Protein AF-0000000079073889 (afdb_homodimer)

pLDDT: mean 77.23, std 19.57, range [40.75, 96.62]

Nearest PDB structures (foldseek):
  4ml0-assembly2_E  TM=7.113E-01  e=5.427E-03  Escherichia coli B str. REL606
  4q2u-assembly1_A  TM=7.133E-01  e=1.244E-02  Escherichia coli K-12
  4fxe-assembly1_A-2  TM=6.688E-01  e=1.306E-01  Escherichia coli K-12
  4ml0-assembly2_E  TM=7.113E-01  e=5.414E-03  Escherichia coli B str. REL606
  4q2u-assembly1_A  TM=7.133E-01  e=1.242E-02  Escherichia coli K-12

Solvent-accessible surface area (backbone atoms only — not comparable to full-atom values): 9043 Å² total; per-residue (Å²): 110,36,77,45,77,33,80,38,52,46,68,55,49,51,51,26,41,54,52,36,43,76,73,74,33,51,64,56,57,49,52,50,50,50,38,51,44,20,44,51,65,72,39,78,66,58,83,89,61,80,80,43,73,63,34,52,48,49,37,52,56,45,42,55,50,45,58,49,45,51,55,42,47,58,50,46,50,59,60,62,75,96,111,35,77,44,78,34,81,38,51,46,68,55,50,51,52,27,40,52,53,36,44,77,73,73,33,51,64,59,57,50,52,50,49,50,37,51,43,20,46,50,65,71,37,77,65,60,84,88,61,78,80,43,71,64,33,51,49,50,37,53,57,44,43,56,51,45,57,49,46,51,54,42,47,58,50,46,48,60,59,62,75,97

Sequence (164 aa):
MAQISVKIDDKLKKEAQDILASYGVDISTGIRMYFKAIVRSNGIPLELRPMTELDEANYEADNHIYHGSYSSFEEYKKAMRKMAQISVKIDDKLKKEAQDILASYGVDISTGIRMYFKAIVRSNGIPLELRPMTELDEANYEADNHIYHGSYSSFEEYKKAMRK

Secondary structure (DSSP, 8-state):
-EEEEEEE-HHHHHHHHHHHHHTT--HHHHHHHHHHHHHHHTS--S--PPPPHHHHHHHHHHHHHHHHHHHHHHHHHHHH--/-EEEEEEE-HHHHHHHHHHHHHTT--HHHHHHHHHHHHHHHTS--S--PPPPHHHHHHHHHHHHHHHHHHHHHHHHHHHH--

Organism: NCBI:txid47770

InterPro domains:
  IPR007337 RelB antitoxin/Antitoxin DinJ [PF04221] (1-52)
  IPR007337 RelB antitoxin/Antitoxin DinJ [PTHR38781] (1-52)
  IPR007337 RelB antitoxin/Antitoxin DinJ [TIGR02384] (1-78)
  IPR013321 Arc-type ribbon-helix-helix [G3DSA:1.10.1220.10] (1-75)

Foldseek 3Di:
DDDDDDDDDPVVVVVVQVVCVVVPHGPVRVVVVQVVVCVVVVHRPDDPDDDDPVNVVVCCVVCVVVVVVVVVVVVVVVVVVD/DDDDDDDDDPVVVVVVQVVCVVVPHGPVRVVVVQVVVCVVVVHRPDDPDPDDPVNVVVCCVVCVVVVVVVVVVVVVVVVVVD

Structure (mmCIF, N/CA/C/O backbone):
data_AF-0000000079073889-model_v1
#
loop_
_entity.id
_entity.type
_entity.pdbx_description
1 polymer 'Addiction module antitoxin, RelB/DinJ family'
#
loop_
_atom_site.group_PDB
_atom_site.id
_atom_site.type_symbol
_atom_site.label_atom_id
_atom_site.label_alt_id
_atom_site.label_comp_id
_atom_site.label_asym_id
_atom_site.label_entity_id
_atom_site.label_seq_id
_atom_site.pdbx_PDB_ins_code
_atom_site.Cartn_x
_atom_site.Cartn_y
_atom_site.Cartn_z
_atom_site.occupancy
_atom_site.B_iso_or_equiv
_atom_site.auth_seq_id
_atom_site.auth_comp_id
_atom_site.auth_asym_id
_atom_site.auth_atom_id
_atom_site.pdbx_PDB_model_num
ATOM 1 N N . MET A 1 1 ? -4.406 -6.711 -17.203 1 84.38 1 MET A N 1
ATOM 2 C CA . MET A 1 1 ? -4.172 -5.594 -16.281 1 84.38 1 MET A CA 1
ATOM 3 C C . MET A 1 1 ? -5.488 -5.035 -15.758 1 84.38 1 MET A C 1
ATOM 5 O O . MET A 1 1 ? -6.48 -4.988 -16.484 1 84.38 1 MET A O 1
ATOM 9 N N . ALA A 1 2 ? -5.59 -4.883 -14.508 1 86.69 2 ALA A N 1
ATOM 10 C CA . ALA A 1 2 ? -6.812 -4.395 -13.875 1 86.69 2 ALA A CA 1
ATOM 11 C C . ALA A 1 2 ? -6.625 -2.979 -13.336 1 86.69 2 ALA A C 1
ATOM 13 O O . ALA A 1 2 ? -5.52 -2.604 -12.93 1 86.69 2 ALA A O 1
ATOM 14 N N . GLN A 1 3 ? -7.676 -2.234 -13.469 1 92 3 GLN A N 1
ATOM 15 C CA . GLN A 1 3 ? -7.672 -0.878 -12.93 1 92 3 GLN A CA 1
ATOM 16 C C . GLN A 1 3 ? -8.336 -0.829 -11.562 1 92 3 GLN A C 1
ATOM 18 O O . GLN A 1 3 ? -9.438 -1.353 -11.383 1 92 3 GLN A O 1
ATOM 23 N N . ILE A 1 4 ? -7.641 -0.257 -10.641 1 93.31 4 ILE A N 1
ATOM 24 C CA . ILE A 1 4 ? -8.172 -0.093 -9.297 1 93.31 4 ILE A CA 1
ATOM 25 C C . ILE A 1 4 ? -8.477 1.381 -9.039 1 93.31 4 ILE A C 1
ATOM 27 O O . ILE A 1 4 ? -7.68 2.256 -9.375 1 93.31 4 ILE A O 1
ATOM 31 N N . SER A 1 5 ? -9.633 1.604 -8.562 1 92.88 5 SER A N 1
ATOM 32 C CA . SER A 1 5 ? -10.062 2.955 -8.219 1 92.88 5 SER A CA 1
ATOM 33 C C . SER A 1 5 ? -10.398 3.068 -6.734 1 92.88 5 SER A C 1
ATOM 35 O O . SER A 1 5 ? -11.289 2.373 -6.238 1 92.88 5 SER A O 1
ATOM 37 N N . VAL A 1 6 ? -9.672 3.945 -6.074 1 94.12 6 VAL A N 1
ATOM 38 C CA . VAL A 1 6 ? -9.875 4.113 -4.641 1 94.12 6 VAL A CA 1
ATOM 39 C C . VAL A 1 6 ? -10.062 5.59 -4.312 1 94.12 6 VAL A C 1
ATOM 41 O O . VAL A 1 6 ? -9.375 6.449 -4.867 1 94.12 6 VAL A O 1
ATOM 44 N N . LYS A 1 7 ? -11.039 5.84 -3.441 1 94.25 7 LYS A N 1
ATOM 45 C CA . LYS A 1 7 ? -11.273 7.191 -2.939 1 94.25 7 LYS A CA 1
ATOM 46 C C . LYS A 1 7 ? -10.555 7.41 -1.608 1 94.25 7 LYS A C 1
ATOM 48 O O . LYS A 1 7 ? -10.742 6.641 -0.665 1 94.25 7 LYS A O 1
ATOM 53 N N . ILE A 1 8 ? -9.711 8.438 -1.641 1 93.69 8 ILE A N 1
ATOM 54 C CA . ILE A 1 8 ? -8.977 8.727 -0.416 1 93.69 8 ILE A CA 1
ATOM 55 C C . ILE A 1 8 ? -9.047 10.227 -0.115 1 93.69 8 ILE A C 1
ATOM 57 O O . ILE A 1 8 ? -9.328 11.031 -1.004 1 93.69 8 ILE A O 1
ATOM 61 N N . ASP A 1 9 ? -8.898 10.539 1.198 1 92.81 9 ASP A N 1
ATOM 62 C CA . ASP A 1 9 ? -8.844 11.938 1.619 1 92.81 9 ASP A CA 1
ATOM 63 C C . ASP A 1 9 ? -7.762 12.695 0.859 1 92.81 9 ASP A C 1
ATOM 65 O O . ASP A 1 9 ? -6.652 12.188 0.669 1 92.81 9 ASP A O 1
ATOM 69 N N . ASP A 1 10 ? -8.102 13.867 0.451 1 93.19 10 ASP A N 1
ATOM 70 C CA . ASP A 1 10 ? -7.18 14.695 -0.324 1 93.19 10 ASP A CA 1
ATOM 71 C C . ASP A 1 10 ? -5.871 14.914 0.431 1 93.19 10 ASP A C 1
ATOM 73 O O . ASP A 1 10 ? -4.789 14.859 -0.159 1 93.19 10 ASP A O 1
ATOM 77 N N . LYS A 1 11 ? -5.988 15.273 1.683 1 92.62 11 LYS A N 1
ATOM 78 C CA . LYS A 1 11 ? -4.805 15.547 2.488 1 92.62 11 LYS A CA 1
ATOM 79 C C . LYS A 1 11 ? -3.926 14.305 2.617 1 92.62 11 LYS A C 1
ATOM 81 O O . LYS A 1 11 ? -2.705 14.383 2.461 1 92.62 11 LYS A O 1
ATOM 86 N N . LEU A 1 12 ? -4.492 13.188 2.895 1 93.06 12 LEU A N 1
ATOM 87 C CA . LEU A 1 12 ? -3.771 11.922 3.012 1 93.06 12 LEU A CA 1
ATOM 88 C C . LEU A 1 12 ? -3.074 11.57 1.702 1 93.06 12 LEU A C 1
ATOM 90 O O . LEU A 1 12 ? -1.909 11.164 1.703 1 93.06 12 LEU A O 1
ATOM 94 N N . LYS A 1 13 ? -3.766 11.68 0.657 1 95.06 13 LYS A N 1
ATOM 95 C CA . LYS A 1 13 ? -3.201 11.406 -0.662 1 95.06 13 LYS A CA 1
ATOM 96 C C . LYS A 1 13 ? -1.975 12.273 -0.925 1 95.06 13 LYS A C 1
ATOM 98 O O . LYS A 1 13 ? -0.929 11.773 -1.343 1 95.06 13 LYS A O 1
ATOM 103 N N . LYS A 1 14 ? -2.115 13.531 -0.726 1 94.19 14 LYS A N 1
ATOM 104 C CA . LYS A 1 14 ? -1.035 14.477 -1 1 94.19 14 LYS A CA 1
ATOM 105 C C . LYS A 1 14 ? 0.186 14.18 -0.134 1 94.19 14 LYS A C 1
ATOM 107 O O . LYS A 1 14 ? 1.316 14.172 -0.626 1 94.19 14 LYS A O 1
ATOM 112 N N . GLU A 1 15 ? -0.042 13.977 1.102 1 93.06 15 GLU A N 1
ATOM 113 C CA . GLU A 1 15 ? 1.053 13.703 2.027 1 93.06 15 GLU A CA 1
ATOM 114 C C . GLU A 1 15 ? 1.786 12.414 1.646 1 93.06 15 GLU A C 1
ATOM 116 O O . GLU A 1 15 ? 3.018 12.391 1.599 1 93.06 15 GLU A O 1
ATOM 121 N N . ALA A 1 16 ? 1.046 11.406 1.396 1 95.12 16 ALA A N 1
ATOM 122 C CA . ALA A 1 16 ? 1.644 10.133 0.996 1 95.12 16 ALA A CA 1
ATOM 123 C C . ALA A 1 16 ? 2.377 10.266 -0.336 1 95.12 16 ALA A C 1
ATOM 125 O O . ALA A 1 16 ? 3.479 9.734 -0.501 1 95.12 16 ALA A O 1
ATOM 126 N N . GLN A 1 17 ? 1.75 10.906 -1.249 1 95.62 17 GLN A N 1
ATOM 127 C CA . GLN A 1 17 ? 2.352 11.141 -2.559 1 95.62 17 GLN A CA 1
ATOM 128 C C . GLN A 1 17 ? 3.689 11.859 -2.43 1 95.62 17 GLN A C 1
ATOM 130 O O . GLN A 1 17 ? 4.652 11.523 -3.117 1 95.62 17 GLN A O 1
ATOM 135 N N . ASP A 1 18 ? 3.707 12.898 -1.593 1 94.81 18 ASP A N 1
ATOM 136 C CA . ASP A 1 18 ? 4.93 13.664 -1.383 1 94.81 18 ASP A CA 1
ATOM 137 C C . ASP A 1 18 ? 6.039 12.789 -0.813 1 94.81 18 ASP A C 1
ATOM 139 O O . ASP A 1 18 ? 7.199 12.906 -1.214 1 94.81 18 ASP A O 1
ATOM 143 N N . ILE A 1 19 ? 5.73 11.969 0.111 1 93.31 19 ILE A N 1
ATOM 144 C CA . ILE A 1 19 ? 6.703 11.07 0.729 1 93.31 19 ILE A CA 1
ATOM 145 C C . ILE A 1 19 ? 7.203 10.062 -0.303 1 93.31 19 ILE A C 1
ATOM 147 O O . ILE A 1 19 ? 8.414 9.867 -0.45 1 93.31 19 ILE A O 1
ATOM 151 N N . LEU A 1 20 ? 6.328 9.461 -1.081 1 94.75 20 LEU A N 1
ATOM 152 C CA . LEU A 1 20 ? 6.703 8.531 -2.141 1 94.75 20 LEU A CA 1
ATOM 153 C C . LEU A 1 20 ? 7.605 9.211 -3.166 1 94.75 20 LEU A C 1
ATOM 155 O O . LEU A 1 20 ? 8.625 8.648 -3.572 1 94.75 20 LEU A O 1
ATOM 159 N N . ALA A 1 21 ? 7.246 10.453 -3.492 1 94.75 21 ALA A N 1
ATOM 160 C CA . ALA A 1 21 ? 8 11.203 -4.492 1 94.75 21 ALA A CA 1
ATOM 161 C C . ALA A 1 21 ? 9.422 11.484 -4.012 1 94.75 21 ALA A C 1
ATOM 163 O O . ALA A 1 21 ? 10.359 11.523 -4.812 1 94.75 21 ALA A O 1
ATOM 164 N N . SER A 1 22 ? 9.5 11.688 -2.709 1 94.31 22 SER A N 1
ATOM 165 C CA . SER A 1 22 ? 10.82 11.961 -2.145 1 94.31 22 SER A CA 1
ATOM 166 C C . SER A 1 22 ? 11.758 10.781 -2.334 1 94.31 22 SER A C 1
ATOM 168 O O . SER A 1 22 ? 12.984 10.938 -2.311 1 94.31 22 SER A O 1
ATOM 170 N N . TYR A 1 23 ? 11.219 9.633 -2.656 1 92.56 23 TYR A N 1
ATOM 171 C CA . TYR A 1 23 ? 11.984 8.422 -2.939 1 92.56 23 TYR A CA 1
ATOM 172 C C . TYR A 1 23 ? 12 8.125 -4.434 1 92.56 23 TYR A C 1
ATOM 174 O O . TYR A 1 23 ? 12.492 7.078 -4.859 1 92.56 23 TYR A O 1
ATOM 182 N N . GLY A 1 24 ? 11.32 9.031 -5.223 1 94.75 24 GLY A N 1
ATOM 183 C CA . GLY A 1 24 ? 11.266 8.844 -6.664 1 94.75 24 GLY A CA 1
ATOM 184 C C . GLY A 1 24 ? 10.18 7.875 -7.098 1 94.75 24 GLY A C 1
ATOM 185 O O . GLY A 1 24 ? 10.242 7.32 -8.195 1 94.75 24 GLY A O 1
ATOM 186 N N . VAL A 1 25 ? 9.312 7.633 -6.191 1 95.06 25 VAL A N 1
ATOM 187 C CA . VAL A 1 25 ? 8.258 6.66 -6.461 1 95.06 25 VAL A CA 1
ATOM 188 C C . VAL A 1 25 ? 6.934 7.379 -6.688 1 95.06 25 VAL A C 1
ATOM 190 O O . VAL A 1 25 ? 6.598 8.32 -5.961 1 95.06 25 VAL A O 1
ATOM 193 N N . ASP A 1 26 ? 6.23 6.977 -7.707 1 95.38 26 ASP A N 1
ATOM 194 C CA . ASP A 1 26 ? 4.902 7.547 -7.902 1 95.38 26 ASP A CA 1
ATOM 195 C C . ASP A 1 26 ? 3.84 6.719 -7.184 1 95.38 26 ASP A C 1
ATOM 197 O O . ASP A 1 26 ? 4.121 5.621 -6.703 1 95.38 26 ASP A O 1
ATOM 201 N N . ILE A 1 27 ? 2.684 7.227 -7.07 1 95.62 27 ILE A N 1
ATOM 202 C CA . ILE A 1 27 ? 1.578 6.617 -6.34 1 95.62 27 ILE A CA 1
ATOM 203 C C . ILE A 1 27 ? 1.311 5.215 -6.887 1 95.62 27 ILE A C 1
ATOM 205 O O . ILE A 1 27 ? 1.163 4.262 -6.117 1 95.62 27 ILE A O 1
ATOM 209 N N . SER A 1 28 ? 1.229 5.059 -8.234 1 95.25 2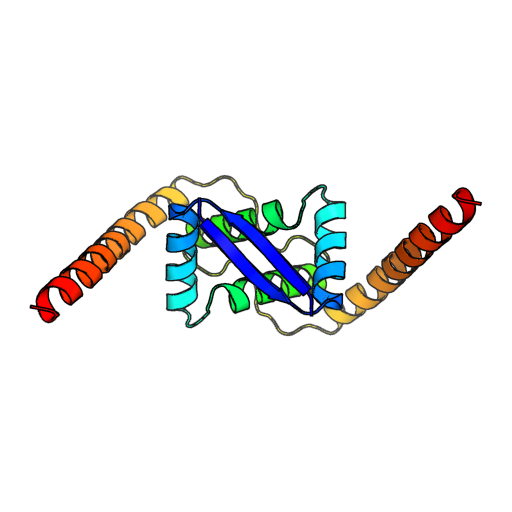8 SER A N 1
ATOM 210 C CA . SER A 1 28 ? 0.957 3.77 -8.859 1 95.25 28 SER A CA 1
ATOM 211 C C . SER A 1 28 ? 2.02 2.74 -8.5 1 95.25 28 SER A C 1
ATOM 213 O O . SER A 1 28 ? 1.697 1.595 -8.172 1 95.25 28 SER A O 1
ATOM 215 N N . THR A 1 29 ? 3.25 3.156 -8.594 1 95.56 29 THR A N 1
ATOM 216 C CA . THR A 1 29 ? 4.359 2.279 -8.242 1 95.56 29 THR A CA 1
ATOM 217 C C . THR A 1 29 ? 4.301 1.909 -6.762 1 95.56 29 THR A C 1
ATOM 219 O O . THR A 1 29 ? 4.547 0.759 -6.395 1 95.56 29 THR A O 1
ATOM 222 N N . GLY A 1 30 ? 3.963 2.854 -5.832 1 96.56 30 GLY A N 1
ATOM 223 C CA . GLY A 1 30 ? 3.818 2.59 -4.41 1 96.56 30 GLY A CA 1
ATOM 224 C C . GLY A 1 30 ? 2.764 1.544 -4.102 1 96.56 30 GLY A C 1
ATOM 225 O O . GLY A 1 30 ? 2.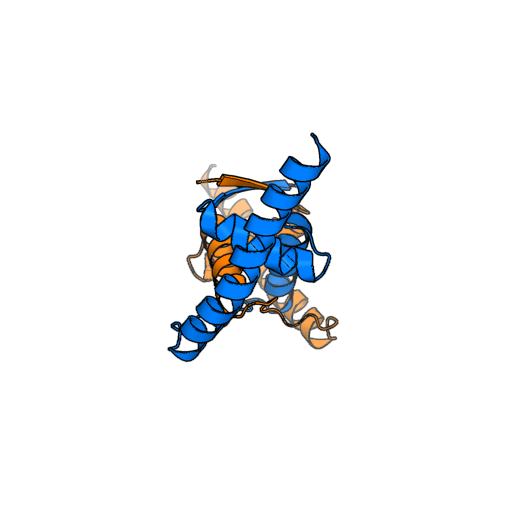994 0.639 -3.297 1 96.56 30 GLY A O 1
ATOM 226 N N . ILE A 1 31 ? 1.692 1.687 -4.754 1 96.5 31 ILE A N 1
ATOM 227 C CA . ILE A 1 31 ? 0.592 0.753 -4.539 1 96.5 31 ILE A CA 1
ATOM 228 C C . ILE A 1 31 ? 0.986 -0.633 -5.043 1 96.5 31 ILE A C 1
ATOM 230 O O . ILE A 1 31 ? 0.723 -1.64 -4.383 1 96.5 31 ILE A O 1
ATOM 234 N N . ARG A 1 32 ? 1.654 -0.709 -6.164 1 95.44 32 ARG A N 1
ATOM 235 C CA . ARG A 1 32 ? 2.133 -1.979 -6.699 1 95.44 32 ARG A CA 1
ATOM 236 C C . ARG A 1 32 ? 3.121 -2.641 -5.742 1 95.44 32 ARG A C 1
ATOM 238 O O . ARG A 1 32 ? 3.08 -3.855 -5.543 1 95.44 32 ARG A O 1
ATOM 245 N N . MET A 1 33 ? 3.953 -1.856 -5.215 1 94.19 33 MET A N 1
ATOM 246 C CA . MET A 1 33 ? 4.922 -2.357 -4.246 1 94.19 33 MET A CA 1
ATOM 247 C C . MET A 1 33 ? 4.215 -2.959 -3.035 1 94.19 33 MET A C 1
ATOM 249 O O . MET A 1 33 ? 4.633 -4 -2.521 1 94.19 33 MET A O 1
ATOM 253 N N . TYR A 1 34 ? 3.229 -2.273 -2.598 1 95.44 34 TYR A N 1
ATOM 254 C CA . TYR A 1 34 ? 2.441 -2.736 -1.459 1 95.44 34 TYR A CA 1
ATOM 255 C C . TYR A 1 34 ? 1.766 -4.066 -1.769 1 95.44 34 TYR A C 1
ATOM 257 O O . TYR A 1 34 ? 1.817 -5 -0.963 1 95.44 34 TYR A O 1
ATOM 265 N N . PHE A 1 35 ? 1.188 -4.176 -2.914 1 94.94 35 PHE A N 1
ATOM 266 C CA . PHE A 1 35 ? 0.506 -5.402 -3.312 1 94.94 35 PHE A CA 1
ATOM 267 C C . PHE A 1 35 ? 1.496 -6.555 -3.453 1 94.94 35 PHE A C 1
ATOM 269 O O . PHE A 1 35 ? 1.221 -7.672 -3.018 1 94.94 35 PHE A O 1
ATOM 276 N N . LYS A 1 36 ? 2.643 -6.297 -4.008 1 92.88 36 LYS A N 1
ATOM 277 C CA . LYS A 1 36 ? 3.674 -7.324 -4.113 1 92.88 36 LYS A CA 1
ATOM 278 C C . LYS A 1 36 ? 4.141 -7.777 -2.732 1 92.88 36 LYS A C 1
ATOM 280 O O . LYS A 1 36 ? 4.391 -8.961 -2.516 1 92.88 36 LYS A O 1
ATOM 285 N N . ALA A 1 37 ? 4.258 -6.801 -1.818 1 93.19 37 ALA A N 1
ATOM 286 C CA . ALA A 1 37 ? 4.668 -7.129 -0.456 1 93.19 37 ALA A CA 1
ATOM 287 C C . ALA A 1 37 ? 3.625 -8.008 0.235 1 93.19 37 ALA A C 1
ATOM 289 O O . ALA A 1 37 ? 3.973 -8.922 0.98 1 93.19 37 ALA A O 1
ATOM 290 N N . ILE A 1 38 ? 2.385 -7.734 0.064 1 93.19 38 ILE A N 1
ATOM 291 C CA . ILE A 1 38 ? 1.287 -8.523 0.606 1 93.19 38 ILE A CA 1
ATOM 292 C C . ILE A 1 38 ? 1.387 -9.961 0.1 1 93.19 38 ILE A C 1
ATOM 294 O O . ILE A 1 38 ? 1.292 -10.914 0.882 1 93.19 38 ILE A O 1
ATOM 298 N N . VAL A 1 39 ? 1.58 -10.062 -1.205 1 90.81 39 VAL A N 1
ATOM 299 C CA . VAL A 1 39 ? 1.627 -11.383 -1.825 1 90.81 39 VAL A CA 1
ATOM 300 C C . VAL A 1 39 ? 2.871 -12.133 -1.354 1 90.81 39 VAL A C 1
ATOM 302 O O . VAL A 1 39 ? 2.807 -13.328 -1.048 1 90.81 39 VAL A O 1
ATOM 305 N N . ARG A 1 40 ? 3.955 -11.43 -1.262 1 87.88 40 ARG A N 1
ATOM 306 C CA . ARG A 1 40 ? 5.215 -12.055 -0.866 1 87.88 40 ARG A CA 1
ATOM 307 C C . ARG A 1 40 ? 5.168 -12.516 0.585 1 87.88 40 ARG A C 1
ATOM 309 O O . ARG A 1 40 ? 5.691 -13.578 0.919 1 87.88 40 ARG A O 1
ATOM 316 N N . SER A 1 41 ? 4.582 -11.773 1.415 1 87.31 41 SER A N 1
ATOM 317 C CA . SER A 1 41 ? 4.559 -12.078 2.842 1 87.31 41 SER A CA 1
ATOM 318 C C . SER A 1 41 ? 3.326 -12.898 3.207 1 87.31 41 SER A C 1
ATOM 320 O O . SER A 1 41 ? 3.191 -13.352 4.348 1 87.31 41 SER A O 1
ATOM 322 N N . ASN A 1 42 ? 2.441 -13.062 2.273 1 88 42 ASN A N 1
ATOM 323 C CA . ASN A 1 42 ? 1.167 -13.727 2.523 1 88 42 ASN A CA 1
ATOM 324 C C . ASN A 1 42 ? 0.449 -13.125 3.729 1 88 42 ASN A C 1
ATOM 326 O O . ASN A 1 42 ? 0.036 -13.852 4.633 1 88 42 ASN A O 1
ATOM 330 N N . GLY A 1 43 ? 0.432 -11.805 3.758 1 88.94 43 GLY A N 1
ATOM 331 C CA . GLY A 1 43 ? -0.153 -11.039 4.848 1 88.94 43 GLY A CA 1
ATOM 332 C C . GLY A 1 43 ? -0.057 -9.539 4.641 1 88.94 43 GLY A C 1
ATOM 333 O O . GLY A 1 43 ? 0.262 -9.078 3.543 1 88.94 43 GLY A O 1
ATOM 334 N N . ILE A 1 44 ? -0.549 -8.891 5.605 1 91.06 44 ILE A N 1
ATOM 335 C CA . ILE A 1 44 ? -0.484 -7.438 5.547 1 91.06 44 ILE A CA 1
ATOM 336 C C . ILE A 1 44 ? 0.864 -6.957 6.086 1 91.06 44 ILE A C 1
ATOM 338 O O . ILE A 1 44 ? 1.115 -7.016 7.289 1 91.06 44 ILE A O 1
ATOM 342 N N . PRO A 1 45 ? 1.715 -6.477 5.227 1 91.38 45 PRO A N 1
ATOM 343 C CA . PRO A 1 45 ? 3.092 -6.133 5.59 1 91.38 45 PRO A CA 1
ATOM 344 C C . PRO A 1 45 ? 3.201 -4.77 6.266 1 91.38 45 PRO A C 1
ATOM 346 O O . PRO A 1 45 ? 4.066 -3.967 5.91 1 91.38 45 PRO A O 1
ATOM 349 N N . LEU A 1 46 ? 2.299 -4.453 7.148 1 89.38 46 LEU A N 1
ATOM 350 C CA . LEU A 1 46 ? 2.309 -3.182 7.859 1 89.38 46 LEU A CA 1
ATOM 351 C C . LEU A 1 46 ? 2.154 -3.398 9.359 1 89.38 46 LEU A C 1
ATOM 353 O O . LEU A 1 46 ? 1.558 -4.387 9.789 1 89.38 46 LEU A O 1
ATOM 357 N N . GLU A 1 47 ? 2.787 -2.535 10.047 1 78 47 GLU A N 1
ATOM 358 C CA . GLU A 1 47 ? 2.551 -2.506 11.484 1 78 47 GLU A CA 1
ATOM 359 C C . GLU A 1 47 ? 1.382 -1.589 11.836 1 78 47 GLU A C 1
ATOM 361 O O . GLU A 1 47 ? 1.427 -0.387 11.562 1 78 47 GLU A O 1
ATOM 366 N N . LEU A 1 48 ? 0.33 -2.186 12.141 1 73.5 48 LEU A N 1
ATOM 367 C CA . LEU A 1 48 ? -0.829 -1.389 12.523 1 73.5 48 LEU A CA 1
ATOM 368 C C . LEU A 1 48 ? -0.716 -0.929 13.977 1 73.5 48 LEU A C 1
ATOM 370 O O . LEU A 1 48 ? -0.941 -1.715 14.898 1 73.5 48 LEU A O 1
ATOM 374 N N . ARG A 1 49 ? 0.146 -0.215 14.312 1 72.12 49 ARG A N 1
ATOM 375 C CA . ARG A 1 49 ? 0.238 0.263 15.688 1 72.12 49 ARG A CA 1
ATOM 376 C C . ARG A 1 49 ? -0.343 1.667 15.82 1 72.12 49 ARG A C 1
ATOM 378 O O . ARG A 1 49 ? -0.344 2.438 14.859 1 72.12 49 ARG A O 1
ATOM 385 N N . PRO A 1 50 ? -0.964 1.801 17.016 1 75.25 50 PRO A N 1
ATOM 386 C CA . PRO A 1 50 ? -1.431 3.17 17.25 1 75.25 50 PRO A CA 1
ATOM 387 C C . PRO A 1 50 ? -0.313 4.203 17.125 1 75.25 50 PRO A C 1
ATOM 389 O O . PRO A 1 50 ? 0.86 3.875 17.328 1 75.25 50 PRO A O 1
ATOM 392 N N . MET A 1 51 ? -0.646 5.254 16.609 1 71.12 51 MET A N 1
ATOM 393 C CA . MET A 1 51 ? 0.324 6.344 16.547 1 71.12 51 MET A CA 1
ATOM 394 C C . MET A 1 51 ? 0.844 6.699 17.922 1 71.12 51 MET A C 1
ATOM 396 O O . MET A 1 51 ? 0.076 6.75 18.891 1 71.12 51 MET A O 1
ATOM 400 N N . THR A 1 52 ? 2.096 6.656 18 1 74.06 52 THR A N 1
ATOM 401 C CA . THR A 1 52 ? 2.701 7.098 19.25 1 74.06 52 THR A CA 1
ATOM 402 C C . THR A 1 52 ? 2.955 8.602 19.234 1 74.06 52 THR A C 1
ATOM 404 O O . THR A 1 52 ? 2.803 9.25 18.203 1 74.06 52 THR A O 1
ATOM 407 N N . GLU A 1 53 ? 3.064 9.07 20.375 1 71.94 53 GLU A N 1
ATOM 408 C CA . GLU A 1 53 ? 3.424 10.484 20.5 1 71.94 53 GLU A CA 1
ATOM 409 C C . GLU A 1 53 ? 4.621 10.828 19.625 1 71.94 53 GLU A C 1
ATOM 411 O O . GLU A 1 53 ? 4.688 11.914 19.047 1 71.94 53 GLU A O 1
ATOM 416 N N . LEU A 1 54 ? 5.43 9.953 19.5 1 68.19 54 LEU A N 1
ATOM 417 C CA . LEU A 1 54 ? 6.629 10.148 18.688 1 68.19 54 LEU A CA 1
ATOM 418 C C . LEU A 1 54 ? 6.273 10.266 17.219 1 68.19 54 LEU A C 1
ATOM 420 O O . LEU A 1 54 ? 6.855 11.078 16.484 1 68.19 54 LEU A O 1
ATOM 424 N N . ASP A 1 55 ? 5.367 9.469 16.844 1 69.12 55 ASP A N 1
ATOM 425 C CA . ASP A 1 55 ? 4.906 9.5 15.461 1 69.12 55 ASP A CA 1
ATOM 426 C C . ASP A 1 55 ? 4.316 10.867 15.117 1 69.12 55 ASP A C 1
ATOM 428 O O . ASP A 1 55 ? 4.574 11.406 14.039 1 69.12 55 ASP A O 1
ATOM 432 N N . GLU A 1 56 ? 3.543 11.328 16.031 1 67.38 56 GLU A N 1
ATOM 433 C CA . GLU A 1 56 ? 2.898 12.633 15.859 1 67.38 56 GLU A CA 1
ATOM 434 C C . GLU A 1 56 ? 3.926 13.758 15.836 1 67.38 56 GLU A C 1
ATOM 436 O O . GLU A 1 56 ? 3.811 14.688 15.039 1 67.38 56 GLU A O 1
ATOM 441 N N . ALA A 1 57 ? 4.828 13.633 16.656 1 69.75 57 ALA A N 1
ATOM 442 C CA . ALA A 1 57 ? 5.871 14.648 16.734 1 69.75 57 ALA A CA 1
ATOM 443 C C . ALA A 1 57 ? 6.707 14.68 15.461 1 69.75 57 ALA A C 1
ATOM 445 O O . ALA A 1 57 ? 7.039 15.758 14.953 1 69.75 57 ALA A O 1
ATOM 446 N N . ASN A 1 58 ? 7.02 13.562 15.016 1 65.94 58 ASN A N 1
ATOM 447 C CA . ASN A 1 58 ? 7.789 13.461 13.781 1 65.94 58 ASN A CA 1
ATOM 448 C C . ASN A 1 58 ? 7.012 13.992 12.586 1 65.94 58 ASN A C 1
ATOM 450 O O . ASN A 1 58 ? 7.574 14.68 11.727 1 65.94 58 ASN A O 1
ATOM 454 N N . TYR A 1 59 ? 5.809 13.609 12.648 1 64.75 59 TYR A N 1
ATOM 455 C CA . TYR A 1 59 ? 4.918 14.094 11.594 1 64.75 59 TYR A CA 1
ATOM 456 C C . TYR A 1 59 ? 4.824 15.617 11.617 1 64.75 59 TYR A C 1
ATOM 458 O O . TYR A 1 59 ? 4.898 16.266 10.57 1 64.75 59 TYR A O 1
ATOM 466 N N . GLU A 1 60 ? 4.578 16.141 12.742 1 63.94 60 GLU A N 1
ATOM 467 C CA . GLU A 1 60 ? 4.477 17.578 12.898 1 63.94 60 GLU A CA 1
ATOM 468 C C . GLU A 1 60 ? 5.789 18.266 12.531 1 63.94 60 GLU A C 1
ATOM 470 O O . GLU A 1 60 ? 5.789 19.328 11.898 1 63.94 60 GLU A O 1
ATOM 475 N N . ALA A 1 61 ? 6.828 17.672 12.953 1 63.09 61 ALA A N 1
ATOM 476 C CA . ALA A 1 61 ? 8.148 18.219 12.68 1 63.09 61 ALA A CA 1
ATOM 477 C C . ALA A 1 61 ? 8.445 18.203 11.18 1 63.09 61 ALA A C 1
ATOM 479 O O . ALA A 1 61 ? 8.977 19.172 10.641 1 63.09 61 ALA A O 1
ATOM 480 N N . ASP A 1 62 ? 8.086 17.078 10.594 1 58.5 62 ASP A N 1
ATOM 481 C CA . ASP A 1 62 ? 8.375 16.906 9.172 1 58.5 62 ASP A CA 1
ATOM 482 C C . ASP A 1 62 ? 7.441 17.75 8.312 1 58.5 62 ASP A C 1
ATOM 484 O O . ASP A 1 62 ? 7.863 18.312 7.305 1 58.5 62 ASP A O 1
ATOM 488 N N . ASN A 1 63 ? 6.109 17.625 8.609 1 56.53 63 ASN A N 1
ATOM 489 C CA . ASN A 1 63 ? 5.133 18.438 7.895 1 56.53 63 ASN A CA 1
ATOM 490 C C . ASN A 1 63 ? 5.402 19.922 8.062 1 56.53 63 ASN A C 1
ATOM 492 O O . ASN A 1 63 ? 5.023 20.734 7.211 1 56.53 63 ASN A O 1
ATOM 496 N N . HIS A 1 64 ? 5.789 20.234 9.227 1 53.38 64 HIS A N 1
ATOM 497 C CA . HIS A 1 64 ? 6.266 21.609 9.336 1 53.38 64 HIS A CA 1
ATOM 498 C C . HIS A 1 64 ? 7.375 21.891 8.328 1 53.38 64 HIS A C 1
ATOM 500 O O . HIS A 1 64 ? 7.473 23 7.801 1 53.38 64 HIS A O 1
ATOM 506 N N . ILE A 1 65 ? 8.102 20.922 8.109 1 46.81 65 ILE A N 1
ATOM 507 C CA . ILE A 1 65 ? 9.164 21.078 7.121 1 46.81 65 ILE A CA 1
ATOM 508 C C . ILE A 1 65 ? 8.578 20.969 5.715 1 46.81 65 ILE A C 1
ATOM 510 O O . ILE A 1 65 ? 8.922 21.766 4.836 1 46.81 65 ILE A O 1
ATOM 514 N N . TYR A 1 66 ? 7.754 20 5.484 1 46.94 66 TYR A N 1
ATOM 515 C CA . TYR A 1 66 ? 7.188 19.812 4.152 1 46.94 66 TYR A CA 1
ATOM 516 C C . TYR A 1 66 ? 6.117 20.844 3.857 1 46.94 66 TYR A C 1
ATOM 518 O O . TYR A 1 66 ? 5.965 21.281 2.711 1 46.94 66 TYR A O 1
ATOM 526 N N . HIS A 1 67 ? 5.117 21.047 4.637 1 49.62 67 HIS A N 1
ATOM 527 C CA . HIS A 1 67 ? 4.215 22.172 4.395 1 49.62 67 HIS A CA 1
ATOM 528 C C . HIS A 1 67 ? 4.984 23.469 4.246 1 49.62 67 HIS A C 1
ATOM 530 O O . HIS A 1 67 ? 4.445 24.469 3.744 1 49.62 67 HIS A O 1
ATOM 536 N N . GLY A 1 68 ? 5.973 23.531 4.871 1 43.12 68 GLY A N 1
ATOM 537 C CA . GLY A 1 68 ? 6.734 24.734 4.551 1 43.12 68 GLY A CA 1
ATOM 538 C C . GLY A 1 68 ? 7.254 24.75 3.125 1 43.12 68 GLY A C 1
ATOM 539 O O . GLY A 1 68 ? 7.43 25.812 2.535 1 43.12 68 GLY A O 1
ATOM 540 N N . SER A 1 69 ? 7.672 23.609 2.705 1 43.66 69 SER A N 1
ATOM 541 C CA . SER A 1 69 ? 8.312 23.578 1.393 1 43.66 69 SER A CA 1
ATOM 542 C C . SER A 1 69 ? 7.273 23.594 0.274 1 43.66 69 SER A C 1
ATOM 544 O O . SER A 1 69 ? 7.531 24.125 -0.81 1 43.66 69 SER A O 1
ATOM 546 N N . TYR A 1 70 ? 6.223 22.875 0.346 1 45.19 70 TYR A N 1
ATOM 547 C CA . TYR A 1 70 ? 5.266 22.906 -0.755 1 45.19 70 TYR A CA 1
ATOM 548 C C . TYR A 1 70 ? 4.574 24.25 -0.851 1 45.19 70 TYR A C 1
ATOM 550 O O . TYR A 1 70 ? 4.164 24.672 -1.936 1 45.19 70 TYR A O 1
ATOM 558 N N . SER A 1 71 ? 4.168 24.781 0.186 1 43.78 71 SER A N 1
ATOM 559 C CA . SER A 1 71 ? 3.711 26.156 0.098 1 43.78 71 SER A CA 1
ATOM 560 C C . SER A 1 71 ? 4.777 27.062 -0.52 1 43.78 71 SER A C 1
ATOM 562 O O . SER A 1 71 ? 4.457 27.984 -1.266 1 43.78 71 SER A O 1
ATOM 564 N N . SER A 1 72 ? 5.922 26.672 -0.248 1 42.44 72 SER A N 1
ATOM 565 C CA . SER A 1 72 ? 6.98 27.484 -0.847 1 42.44 72 SER A CA 1
ATOM 566 C C . SER A 1 72 ? 7.152 27.156 -2.326 1 42.44 72 SER A C 1
ATOM 568 O O . SER A 1 72 ? 7.449 28.047 -3.131 1 42.44 72 SER A O 1
ATOM 570 N N . PHE A 1 73 ? 6.957 25.953 -2.764 1 47.09 73 PHE A N 1
ATOM 571 C CA . PHE A 1 73 ? 7.074 25.609 -4.176 1 47.09 73 PHE A CA 1
ATOM 572 C C . PHE A 1 73 ? 5.926 26.219 -4.977 1 47.09 73 PHE A C 1
ATOM 574 O O . PHE A 1 73 ? 6.133 26.75 -6.062 1 47.09 73 PHE A O 1
ATOM 581 N N . GLU A 1 74 ? 4.738 26.047 -4.613 1 47.44 74 GLU A N 1
ATOM 582 C CA . GLU A 1 74 ? 3.65 26.766 -5.273 1 47.44 74 GLU A CA 1
ATOM 583 C C . GLU A 1 74 ? 3.84 28.281 -5.156 1 47.44 74 GLU A C 1
ATOM 585 O O . GLU A 1 74 ? 3.533 29.016 -6.09 1 47.44 74 GLU A O 1
ATOM 590 N N . GLU A 1 75 ? 4.348 28.641 -4.102 1 44.59 75 GLU A N 1
ATOM 591 C CA . GLU A 1 75 ? 4.68 30.047 -3.955 1 44.59 75 GLU A CA 1
ATOM 592 C C . GLU A 1 75 ? 5.863 30.438 -4.84 1 44.59 75 GLU A C 1
ATOM 594 O O . GLU A 1 75 ? 5.883 31.516 -5.43 1 44.59 75 GLU A O 1
ATOM 599 N N . TYR A 1 76 ? 6.848 29.531 -5.059 1 45.12 76 TYR A N 1
ATOM 600 C CA . TYR A 1 76 ? 7.957 29.781 -5.969 1 45.12 76 TYR A CA 1
ATOM 601 C C . TYR A 1 76 ? 7.484 29.766 -7.418 1 45.12 76 TYR A C 1
ATOM 603 O O . TYR A 1 76 ? 7.906 30.609 -8.219 1 45.12 76 TYR A O 1
ATOM 611 N N . LYS A 1 77 ? 6.691 28.875 -7.828 1 49.5 77 LYS A N 1
ATOM 612 C CA . LYS A 1 77 ? 6.164 28.844 -9.188 1 49.5 77 LYS A CA 1
ATOM 613 C C . LYS A 1 77 ? 5.332 30.094 -9.484 1 49.5 77 LYS A C 1
ATOM 615 O O . LYS A 1 77 ? 5.34 30.594 -10.609 1 49.5 77 LYS A O 1
ATOM 620 N N . LYS A 1 78 ? 4.551 30.438 -8.656 1 47.72 78 LYS A N 1
ATOM 621 C CA . LYS A 1 78 ? 3.754 31.641 -8.82 1 47.72 78 LYS A CA 1
ATOM 622 C C . LYS A 1 78 ? 4.645 32.875 -9 1 47.72 78 LYS A C 1
ATOM 624 O O . LYS A 1 78 ? 4.32 33.781 -9.781 1 47.72 78 LYS A O 1
ATOM 629 N N . ALA A 1 79 ? 5.828 32.844 -8.406 1 48.69 79 ALA A N 1
ATOM 630 C CA . ALA A 1 79 ? 6.777 33.938 -8.516 1 48.69 79 ALA A CA 1
ATOM 631 C C . ALA A 1 79 ? 7.512 33.906 -9.852 1 48.69 79 ALA A C 1
ATOM 633 O O . ALA A 1 79 ? 7.895 34.969 -10.383 1 48.69 79 ALA A O 1
ATOM 634 N N . MET A 1 80 ? 7.676 32.75 -10.461 1 53.78 80 MET A N 1
ATOM 635 C CA . MET A 1 80 ? 8.383 32.656 -11.734 1 53.78 80 MET A CA 1
ATOM 636 C C . MET A 1 80 ? 7.438 32.938 -12.898 1 53.78 80 MET A C 1
ATOM 638 O O . MET A 1 80 ? 7.887 33.188 -14.016 1 53.78 80 MET A O 1
ATOM 642 N N . ARG A 1 81 ? 6.191 32.469 -12.75 1 51.22 81 ARG A N 1
ATOM 643 C CA . ARG A 1 81 ? 5.273 32.75 -13.852 1 51.22 81 ARG A CA 1
ATOM 644 C C . ARG A 1 81 ? 4.938 34.219 -13.922 1 51.22 81 ARG A C 1
ATOM 646 O O . ARG A 1 81 ? 4.348 34.688 -14.898 1 51.22 81 ARG A O 1
ATOM 653 N N . LYS A 1 82 ? 5.402 34.969 -13.086 1 40.75 82 LYS A N 1
ATOM 654 C CA . LYS A 1 82 ? 5.262 36.406 -13.398 1 40.75 82 LYS A CA 1
ATOM 655 C C . LYS A 1 82 ? 6.434 36.875 -14.234 1 40.75 82 LYS A C 1
ATOM 657 O O . LYS A 1 82 ? 7.562 36.406 -14.078 1 40.75 82 LYS A O 1
ATOM 662 N N . MET B 1 1 ? -12.023 14.656 -1.045 1 84.38 1 MET B N 1
ATOM 663 C CA . MET B 1 1 ? -11.688 13.266 -1.319 1 84.38 1 MET B CA 1
ATOM 664 C C . MET B 1 1 ? -11.172 13.102 -2.744 1 84.38 1 MET B C 1
ATOM 666 O O . MET B 1 1 ? -11.633 13.781 -3.66 1 84.38 1 MET B O 1
ATOM 670 N N . ALA B 1 2 ? -10.086 12.445 -2.895 1 86.62 2 ALA B N 1
ATOM 671 C CA . ALA B 1 2 ? -9.461 12.258 -4.203 1 86.62 2 ALA B CA 1
ATOM 672 C C . ALA B 1 2 ? -9.57 10.805 -4.656 1 86.62 2 ALA B C 1
ATOM 674 O O . ALA B 1 2 ? -9.562 9.891 -3.834 1 86.62 2 ALA B O 1
ATOM 675 N N . GLN B 1 3 ? -9.797 10.688 -5.934 1 92 3 GLN B N 1
ATOM 676 C CA . GLN B 1 3 ? -9.844 9.359 -6.527 1 92 3 GLN B CA 1
ATOM 677 C C . GLN B 1 3 ? -8.5 8.969 -7.133 1 92 3 GLN B C 1
ATOM 679 O O . GLN B 1 3 ? -7.906 9.75 -7.887 1 92 3 GLN B O 1
ATOM 684 N N . ILE B 1 4 ? -8.039 7.828 -6.742 1 93.31 4 ILE B N 1
ATOM 685 C CA . ILE B 1 4 ? -6.785 7.309 -7.285 1 93.31 4 ILE B CA 1
ATOM 686 C C . ILE B 1 4 ? -7.074 6.133 -8.211 1 93.31 4 ILE B C 1
ATOM 688 O O . ILE B 1 4 ? -7.891 5.266 -7.891 1 93.31 4 ILE B O 1
ATOM 692 N N . SER B 1 5 ? -6.504 6.195 -9.336 1 93 5 SER B N 1
ATOM 693 C CA . SER B 1 5 ? -6.641 5.125 -10.32 1 93 5 SER B CA 1
ATOM 694 C C . SER B 1 5 ? -5.289 4.508 -10.656 1 93 5 SER B C 1
ATOM 696 O O . SER B 1 5 ? -4.387 5.199 -11.141 1 93 5 SER B O 1
ATOM 698 N N . VAL B 1 6 ? -5.188 3.221 -10.398 1 94.06 6 VAL B N 1
ATOM 699 C CA . VAL B 1 6 ? -3.924 2.529 -10.641 1 94.06 6 VAL B CA 1
ATOM 700 C C . VAL B 1 6 ? -4.172 1.271 -11.469 1 94.06 6 VAL B C 1
ATOM 702 O O . VAL B 1 6 ? -5.145 0.547 -11.234 1 94.06 6 VAL B O 1
ATOM 705 N N . LYS B 1 7 ? -3.293 1.088 -12.445 1 94.25 7 LYS B N 1
ATOM 706 C CA . LYS B 1 7 ? -3.322 -0.131 -13.25 1 94.25 7 LYS B CA 1
ATOM 707 C C . LYS B 1 7 ? -2.361 -1.178 -12.695 1 94.25 7 LYS B C 1
ATOM 709 O O . LYS B 1 7 ? -1.175 -0.9 -12.5 1 94.25 7 LYS B O 1
ATOM 714 N N . ILE B 1 8 ? -2.973 -2.328 -12.414 1 93.69 8 ILE B N 1
ATOM 715 C CA . ILE B 1 8 ? -2.139 -3.393 -11.859 1 93.69 8 ILE B CA 1
ATOM 716 C C . ILE B 1 8 ? -2.441 -4.707 -12.57 1 93.69 8 ILE B C 1
ATOM 718 O O . ILE B 1 8 ? -3.5 -4.859 -13.188 1 93.69 8 ILE B O 1
ATOM 722 N N . ASP B 1 9 ? -1.415 -5.605 -12.57 1 92.88 9 ASP B N 1
ATOM 723 C CA . ASP B 1 9 ? -1.597 -6.941 -13.125 1 92.88 9 ASP B CA 1
ATOM 724 C C . ASP B 1 9 ? -2.795 -7.641 -12.492 1 92.88 9 ASP B C 1
ATOM 726 O O . ASP B 1 9 ? -2.986 -7.578 -11.273 1 92.88 9 ASP B O 1
ATOM 730 N N . ASP B 1 10 ? -3.564 -8.281 -13.328 1 93.19 10 ASP B N 1
ATOM 731 C CA . ASP B 1 10 ? -4.77 -8.969 -12.867 1 93.19 10 ASP B CA 1
ATOM 732 C C . ASP B 1 10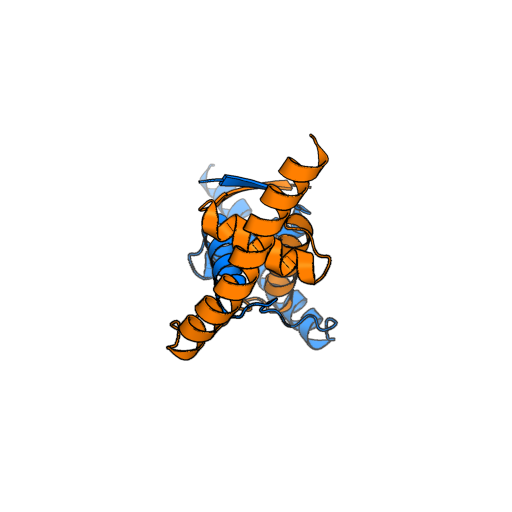 ? -4.441 -9.992 -11.789 1 93.19 10 ASP B C 1
ATOM 734 O O . ASP B 1 10 ? -5.164 -10.109 -10.789 1 93.19 10 ASP B O 1
ATOM 738 N N . LYS B 1 11 ? -3.422 -10.773 -12.031 1 92.62 11 LYS B N 1
ATOM 739 C CA . LYS B 1 11 ? -3.045 -11.82 -11.078 1 92.62 11 LYS B CA 1
ATOM 740 C C . LYS B 1 11 ? -2.615 -11.219 -9.742 1 92.62 11 LYS B C 1
ATOM 742 O O . LYS B 1 11 ? -3.031 -11.688 -8.688 1 92.62 11 LYS B O 1
ATOM 747 N N . LEU B 1 12 ? -1.808 -10.211 -9.758 1 93 12 LEU B N 1
ATOM 748 C CA . LEU B 1 12 ? -1.348 -9.531 -8.555 1 93 12 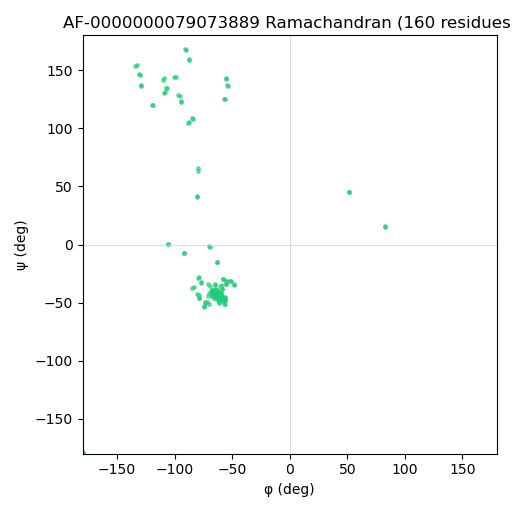LEU B CA 1
ATOM 749 C C . LEU B 1 12 ? -2.523 -8.945 -7.781 1 93 12 LEU B C 1
ATOM 751 O O . LEU B 1 12 ? -2.594 -9.07 -6.555 1 93 12 LEU B O 1
ATOM 755 N N . LYS B 1 13 ? -3.367 -8.297 -8.453 1 94.94 13 LYS B N 1
ATOM 756 C CA . LYS B 1 13 ? -4.555 -7.719 -7.832 1 94.94 13 LYS B CA 1
ATOM 757 C C . LYS B 1 13 ? -5.379 -8.789 -7.113 1 94.94 13 LYS B C 1
ATOM 759 O O . LYS B 1 13 ? -5.758 -8.609 -5.957 1 94.94 13 LYS B O 1
ATOM 764 N N . LYS B 1 14 ? -5.672 -9.836 -7.801 1 94.19 14 LYS B N 1
ATOM 765 C CA . LYS B 1 14 ? -6.5 -10.898 -7.246 1 94.19 14 LYS B CA 1
ATOM 766 C C . LYS B 1 14 ? -5.848 -11.523 -6.016 1 94.19 14 LYS B C 1
ATOM 768 O O . LYS B 1 14 ? -6.512 -11.742 -5 1 94.19 14 LYS B O 1
ATOM 773 N N . GLU B 1 15 ? -4.605 -11.812 -6.125 1 93.06 15 GLU B N 1
ATOM 774 C CA . GLU B 1 15 ? -3.881 -12.43 -5.016 1 93.06 15 GLU B CA 1
ATOM 775 C C . GLU B 1 15 ? -3.863 -11.516 -3.795 1 93.06 15 GLU B C 1
ATOM 777 O O . GLU B 1 15 ? -4.137 -11.953 -2.678 1 93.06 15 GLU B O 1
ATOM 782 N N . ALA B 1 16 ? -3.547 -10.305 -4.012 1 95.12 16 ALA B N 1
ATOM 783 C CA . ALA B 1 16 ? -3.523 -9.336 -2.918 1 95.12 16 ALA B CA 1
ATOM 784 C C . ALA B 1 16 ? -4.918 -9.148 -2.324 1 95.12 16 ALA B C 1
ATOM 786 O O . ALA B 1 16 ? -5.074 -9.078 -1.102 1 95.12 16 ALA B O 1
ATOM 787 N N . GLN B 1 17 ? -5.859 -9.016 -3.172 1 95.62 17 GLN B N 1
ATOM 788 C CA . GLN B 1 17 ? -7.246 -8.867 -2.738 1 95.62 17 GLN B CA 1
ATOM 789 C C . GLN B 1 17 ? -7.68 -10.031 -1.855 1 95.62 17 GLN B C 1
ATOM 791 O O . GLN B 1 17 ? -8.352 -9.836 -0.841 1 95.62 17 GLN B O 1
ATOM 796 N N . ASP B 1 18 ? -7.34 -11.234 -2.289 1 94.81 18 ASP B N 1
ATOM 797 C CA . ASP B 1 18 ? -7.695 -12.43 -1.528 1 94.81 18 ASP B CA 1
ATOM 798 C C . ASP B 1 18 ? -7.055 -12.414 -0.142 1 94.81 18 ASP B C 1
ATOM 800 O O . ASP B 1 18 ? -7.688 -12.789 0.846 1 94.81 18 ASP B O 1
ATOM 804 N N . ILE B 1 19 ? -5.844 -12.039 -0.063 1 93.19 19 ILE B N 1
ATOM 805 C CA . ILE B 1 19 ? -5.125 -11.969 1.205 1 93.19 19 ILE B CA 1
ATOM 806 C C . ILE B 1 19 ? -5.754 -10.898 2.098 1 93.19 19 ILE B C 1
ATOM 808 O O . ILE B 1 19 ? -6.047 -11.156 3.268 1 93.19 19 ILE B O 1
ATOM 812 N N . LEU B 1 20 ? -6.039 -9.727 1.572 1 94.75 20 LEU B N 1
ATOM 813 C CA . LEU B 1 20 ? -6.699 -8.664 2.316 1 94.75 20 LEU B CA 1
ATOM 814 C C . LEU B 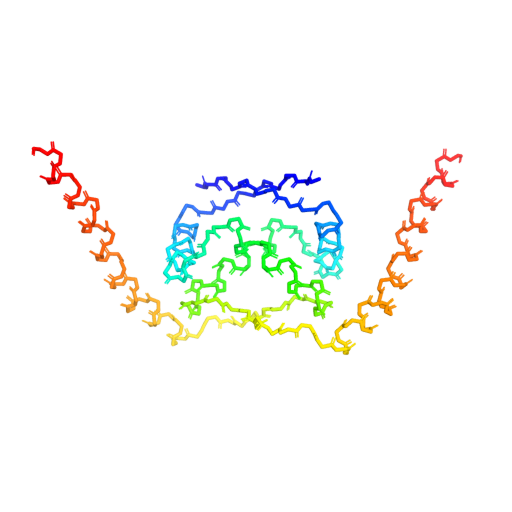1 20 ? -8.062 -9.117 2.82 1 94.75 20 LEU B C 1
ATOM 816 O O . LEU B 1 20 ? -8.414 -8.883 3.98 1 94.75 20 LEU B O 1
ATOM 820 N N . ALA B 1 21 ? -8.781 -9.828 1.949 1 94.88 21 ALA B N 1
ATOM 821 C CA . ALA B 1 21 ? -10.125 -10.289 2.291 1 94.88 21 ALA B CA 1
ATOM 822 C C . ALA B 1 21 ? -10.078 -11.289 3.447 1 94.88 21 ALA B C 1
ATOM 824 O O . ALA B 1 21 ? -11 -11.336 4.27 1 94.88 21 ALA B O 1
ATOM 825 N N . SER B 1 22 ? -9 -12.062 3.439 1 94.38 22 SER B N 1
ATOM 826 C CA . SER B 1 22 ? -8.867 -13.047 4.504 1 94.38 22 SER B CA 1
ATOM 827 C C . SER B 1 22 ? -8.75 -12.383 5.867 1 94.38 22 SER B C 1
ATOM 829 O O . SER B 1 22 ? -9.031 -13.008 6.895 1 94.38 22 SER B O 1
ATOM 831 N N . TYR B 1 23 ? -8.484 -11.086 5.891 1 92.62 23 TYR B N 1
ATOM 832 C CA . TYR B 1 23 ? -8.422 -10.289 7.109 1 92.62 23 TYR B CA 1
ATOM 833 C C . TYR B 1 23 ? -9.648 -9.406 7.25 1 92.62 23 TYR B C 1
ATOM 835 O O . TYR B 1 23 ? -9.727 -8.57 8.156 1 92.62 23 TY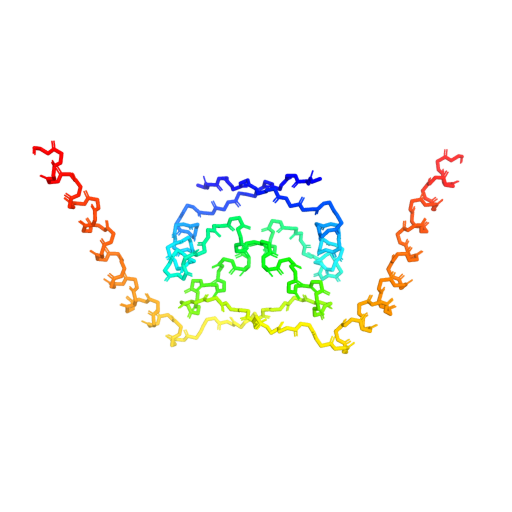R B O 1
ATOM 843 N N . GLY B 1 24 ? -10.57 -9.531 6.234 1 94.69 24 GLY B N 1
ATOM 844 C CA . GLY B 1 24 ? -11.781 -8.719 6.262 1 94.69 24 GLY B CA 1
ATOM 845 C C . GLY B 1 24 ? -11.578 -7.32 5.715 1 94.69 24 GLY B C 1
ATOM 846 O O . GLY B 1 24 ? -12.352 -6.414 6.016 1 94.69 24 GLY B O 1
ATOM 847 N N . VAL B 1 25 ? -10.508 -7.188 5.031 1 95.06 25 VAL B N 1
ATOM 848 C CA . VAL B 1 25 ? -10.156 -5.867 4.516 1 95.06 25 VAL B CA 1
ATOM 849 C C . VAL B 1 25 ? -10.383 -5.824 3.008 1 95.06 25 VAL B C 1
ATOM 851 O O 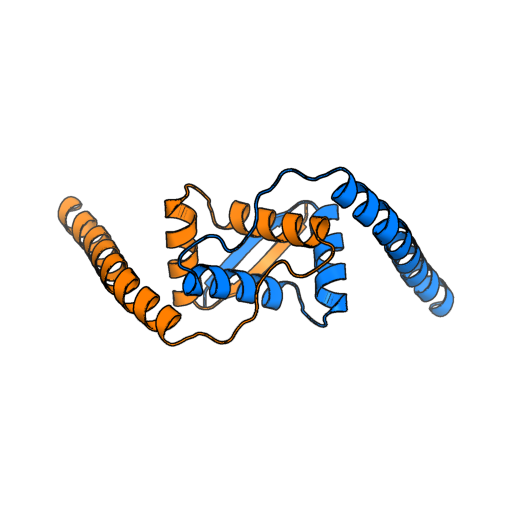. VAL B 1 25 ? -10.031 -6.77 2.295 1 95.06 25 VAL B O 1
ATOM 854 N N . ASP B 1 26 ? -10.992 -4.766 2.551 1 95.44 26 ASP B N 1
ATOM 855 C CA . ASP B 1 26 ? -11.125 -4.617 1.105 1 95.44 26 ASP B CA 1
ATOM 856 C C . ASP B 1 26 ? -9.945 -3.846 0.52 1 95.44 26 ASP B C 1
ATOM 858 O O . ASP B 1 26 ? -9.148 -3.271 1.26 1 95.44 26 ASP B O 1
ATOM 862 N N . ILE B 1 27 ? -9.82 -3.838 -0.737 1 95.69 27 ILE B N 1
ATOM 863 C CA . ILE B 1 27 ? -8.703 -3.232 -1.457 1 95.69 27 ILE B CA 1
ATOM 864 C C . ILE B 1 27 ? -8.594 -1.755 -1.087 1 95.69 27 ILE B C 1
ATOM 866 O O . ILE B 1 27 ? -7.5 -1.263 -0.796 1 95.69 27 ILE B O 1
ATOM 870 N N . SER B 1 28 ? -9.727 -1.006 -1.096 1 95.31 28 SER B N 1
ATOM 871 C CA . SER B 1 28 ? -9.734 0.418 -0.777 1 95.31 28 SER B CA 1
ATOM 872 C C . SER B 1 28 ? -9.211 0.673 0.634 1 95.31 28 SER B C 1
ATOM 874 O O . SER B 1 28 ? -8.414 1.584 0.851 1 95.31 28 SER B O 1
ATOM 876 N N . THR B 1 29 ? -9.711 -0.108 1.556 1 95.56 29 THR B N 1
ATOM 877 C CA . THR B 1 29 ? -9.266 0.008 2.939 1 95.56 29 THR B CA 1
ATOM 878 C C . THR B 1 29 ? -7.777 -0.324 3.061 1 95.56 29 THR B C 1
ATOM 880 O O . THR B 1 29 ? -7.043 0.348 3.787 1 95.56 29 THR B O 1
ATOM 883 N N . GLY B 1 30 ? -7.25 -1.37 2.342 1 96.62 30 GLY B N 1
ATOM 884 C CA . GLY B 1 30 ? -5.844 -1.728 2.336 1 96.62 30 GLY B CA 1
ATOM 885 C C . GLY B 1 30 ? -4.945 -0.606 1.848 1 96.62 30 GLY B C 1
ATOM 886 O O . GLY B 1 30 ? -3.91 -0.323 2.455 1 96.62 30 GLY B O 1
ATOM 887 N N . ILE B 1 31 ? -5.371 -0.006 0.812 1 96.5 31 ILE B N 1
ATOM 888 C CA . ILE B 1 31 ? -4.59 1.085 0.234 1 96.5 31 ILE B CA 1
ATOM 889 C C . ILE B 1 31 ? -4.574 2.271 1.195 1 96.5 31 ILE B C 1
ATOM 891 O O . ILE B 1 31 ? -3.531 2.893 1.406 1 96.5 31 ILE B O 1
ATOM 895 N N . ARG B 1 32 ? -5.68 2.568 1.834 1 95.38 32 ARG B N 1
ATOM 896 C CA . ARG B 1 32 ? -5.754 3.643 2.818 1 95.38 32 ARG B CA 1
ATOM 897 C C . ARG B 1 32 ? -4.828 3.365 4 1 95.38 32 ARG B C 1
ATOM 899 O O . ARG B 1 32 ? -4.16 4.273 4.5 1 95.38 32 ARG B O 1
ATOM 906 N N . MET B 1 33 ? -4.836 2.18 4.406 1 94.25 33 MET B N 1
ATOM 907 C CA . MET B 1 33 ? -3.957 1.775 5.5 1 94.25 33 MET B CA 1
ATOM 908 C C . MET B 1 33 ? -2.494 2.002 5.137 1 94.25 33 MET B C 1
ATOM 910 O O . MET B 1 33 ? -1.706 2.457 5.969 1 94.25 33 MET B O 1
ATOM 914 N N . TYR B 1 34 ? -2.178 1.645 3.939 1 95.5 34 TYR B N 1
ATOM 915 C CA . TYR B 1 34 ? -0.818 1.822 3.441 1 95.5 34 TYR B CA 1
ATOM 916 C C . TYR B 1 34 ? -0.436 3.297 3.414 1 95.5 34 TYR B C 1
ATOM 918 O O . TYR B 1 34 ? 0.647 3.674 3.869 1 95.5 34 TYR B O 1
ATOM 926 N N . PHE B 1 35 ? -1.311 4.117 2.951 1 94.88 35 PHE B N 1
ATOM 927 C CA . PHE B 1 35 ? -1.05 5.551 2.877 1 94.88 35 PHE B CA 1
ATOM 928 C C . PHE B 1 35 ? -0.916 6.152 4.27 1 94.88 35 PHE B C 1
ATOM 930 O O . PHE B 1 35 ? -0.028 6.969 4.516 1 94.88 35 PHE B O 1
ATOM 937 N N . LYS B 1 36 ? -1.743 5.734 5.184 1 92.88 36 LYS B N 1
ATOM 938 C CA . LYS B 1 36 ? -1.636 6.203 6.559 1 92.88 36 LYS B CA 1
ATOM 939 C C . LYS B 1 36 ? -0.311 5.777 7.184 1 92.88 36 LYS B C 1
ATOM 941 O O . LYS B 1 36 ? 0.302 6.539 7.934 1 92.88 36 LYS B O 1
ATOM 946 N N . ALA B 1 37 ? 0.096 4.539 6.863 1 93.12 37 ALA B N 1
ATOM 947 C CA . ALA B 1 37 ? 1.368 4.043 7.379 1 93.12 37 ALA B CA 1
ATOM 948 C C . ALA B 1 37 ? 2.539 4.855 6.832 1 93.12 37 ALA B C 1
ATOM 950 O O . ALA B 1 37 ? 3.502 5.125 7.555 1 93.12 37 ALA B O 1
ATOM 951 N N . ILE B 1 38 ? 2.527 5.199 5.594 1 93.19 38 ILE B N 1
ATOM 952 C CA . ILE B 1 38 ? 3.545 6.031 4.961 1 93.19 38 ILE B CA 1
ATOM 953 C C . ILE B 1 38 ? 3.635 7.375 5.68 1 93.19 38 ILE B C 1
ATOM 955 O O . ILE B 1 38 ? 4.73 7.836 6.012 1 93.19 38 ILE B O 1
ATOM 959 N N . VAL B 1 39 ? 2.465 7.961 5.902 1 90.81 39 VAL B N 1
ATOM 960 C CA . VAL B 1 39 ? 2.418 9.281 6.523 1 90.81 39 VAL B CA 1
ATOM 961 C C . VAL B 1 39 ? 2.893 9.188 7.973 1 90.81 39 VAL B C 1
ATOM 963 O O . VAL B 1 39 ? 3.65 10.039 8.438 1 90.81 39 VAL B O 1
ATOM 966 N N . ARG B 1 40 ? 2.488 8.148 8.648 1 87.88 40 ARG B N 1
ATOM 967 C CA . ARG B 1 40 ? 2.84 7.977 10.055 1 87.88 40 ARG B CA 1
ATOM 968 C C . ARG B 1 40 ? 4.336 7.73 10.219 1 87.88 40 ARG B C 1
ATOM 970 O O . ARG B 1 40 ? 4.953 8.242 11.156 1 87.88 40 ARG B O 1
ATOM 977 N N . SER B 1 41 ? 4.902 7.004 9.367 1 87.31 41 SER B N 1
ATOM 978 C CA . SER B 1 41 ? 6.309 6.637 9.484 1 87.31 41 SER B CA 1
ATOM 979 C C . SER B 1 41 ? 7.203 7.621 8.742 1 87.31 41 SER B C 1
ATOM 981 O O . SER B 1 41 ? 8.43 7.539 8.828 1 87.31 41 SER B O 1
ATOM 983 N N . ASN B 1 42 ? 6.605 8.508 8.016 1 88 42 ASN B N 1
ATOM 984 C CA . ASN B 1 42 ? 7.344 9.43 7.164 1 88 42 ASN B CA 1
ATOM 985 C C . ASN B 1 42 ? 8.336 8.703 6.262 1 88 42 ASN B C 1
ATOM 987 O O . ASN B 1 42 ? 9.516 9.055 6.215 1 88 42 ASN B O 1
ATOM 991 N N . GLY B 1 43 ? 7.844 7.629 5.664 1 89 43 GLY B N 1
ATOM 992 C CA . GLY B 1 43 ? 8.633 6.758 4.809 1 89 43 GLY B CA 1
ATOM 993 C C . GLY B 1 43 ? 7.84 5.602 4.238 1 89 43 GLY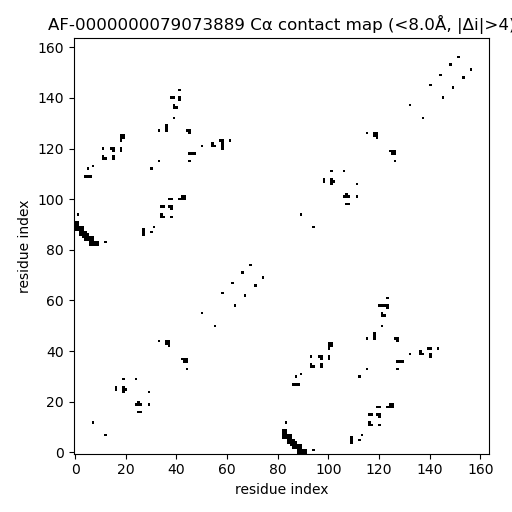 B C 1
ATOM 994 O O . GLY B 1 43 ? 6.609 5.578 4.328 1 89 43 GLY B O 1
ATOM 995 N N . ILE B 1 44 ? 8.547 4.852 3.502 1 91.25 44 ILE B N 1
ATOM 996 C CA . ILE B 1 44 ? 7.91 3.678 2.922 1 91.25 44 ILE B CA 1
ATOM 997 C C . ILE B 1 44 ? 7.938 2.525 3.926 1 91.25 44 ILE B C 1
ATOM 999 O O . ILE B 1 44 ? 8.992 1.946 4.184 1 91.25 44 ILE B O 1
ATOM 1003 N N . PRO B 1 45 ? 6.816 2.18 4.484 1 91.44 45 PRO B N 1
ATOM 1004 C CA . PRO B 1 45 ? 6.734 1.205 5.574 1 91.44 45 PRO B CA 1
ATOM 1005 C C . PRO B 1 45 ? 6.785 -0.239 5.082 1 91.44 45 PRO B C 1
ATOM 1007 O O . PRO B 1 45 ? 5.984 -1.071 5.512 1 91.44 45 PRO B O 1
ATOM 1010 N N . LEU B 1 46 ? 7.609 -0.524 4.129 1 89.31 46 LEU B N 1
ATOM 1011 C CA . LEU B 1 46 ? 7.746 -1.871 3.584 1 89.31 46 LEU B CA 1
ATOM 1012 C C . LEU B 1 46 ? 9.211 -2.293 3.541 1 89.31 46 LEU B C 1
ATOM 1014 O O . LEU B 1 46 ? 10.102 -1.449 3.428 1 89.31 46 LEU B O 1
ATOM 1018 N N . GLU B 1 47 ? 9.375 -3.539 3.754 1 78.19 47 GLU B N 1
ATOM 1019 C CA . GLU B 1 47 ? 10.703 -4.098 3.539 1 78.19 47 GLU B CA 1
ATOM 1020 C C . GLU B 1 47 ? 10.891 -4.535 2.088 1 78.19 47 GLU B C 1
ATOM 1022 O O . GLU B 1 47 ? 10.172 -5.406 1.599 1 78.19 47 GLU B O 1
ATOM 1027 N N . LEU B 1 48 ? 11.609 -3.773 1.409 1 73.44 48 LEU B N 1
ATOM 1028 C CA . LEU B 1 48 ? 11.875 -4.133 0.02 1 73.44 48 LEU B CA 1
ATOM 1029 C C . LEU B 1 48 ? 12.977 -5.184 -0.067 1 73.44 48 LEU B C 1
ATOM 1031 O O . LEU B 1 48 ? 14.156 -4.871 0.112 1 73.44 48 LEU B O 1
ATOM 1035 N N . ARG B 1 49 ? 12.812 -6.258 0.352 1 72.06 49 ARG B N 1
ATOM 1036 C CA . ARG B 1 49 ? 13.836 -7.289 0.233 1 72.06 49 ARG B CA 1
ATOM 1037 C C . ARG B 1 49 ? 13.523 -8.242 -0.918 1 72.06 49 ARG B C 1
ATOM 1039 O O . ARG B 1 49 ? 12.367 -8.422 -1.284 1 72.06 49 ARG B O 1
ATOM 1046 N N . PRO B 1 50 ? 14.672 -8.633 -1.528 1 75.31 50 PRO B N 1
ATOM 1047 C CA . PRO B 1 50 ? 14.43 -9.641 -2.559 1 75.31 50 PRO B CA 1
ATOM 1048 C C . PRO B 1 50 ? 13.68 -10.867 -2.027 1 75.31 50 PRO B C 1
ATOM 1050 O O . PRO B 1 50 ? 13.734 -11.148 -0.828 1 75.31 50 PRO B O 1
ATOM 1053 N N . MET B 1 51 ? 12.875 -11.344 -2.814 1 71 51 MET B N 1
ATOM 1054 C CA . MET B 1 51 ? 12.188 -12.57 -2.439 1 71 51 MET B CA 1
ATOM 1055 C C . MET B 1 51 ? 13.18 -13.68 -2.127 1 71 51 MET B C 1
ATOM 1057 O O . MET B 1 51 ? 14.188 -13.836 -2.826 1 71 51 MET B O 1
ATOM 1061 N N . THR B 1 52 ? 13.008 -14.188 -0.989 1 73.69 52 THR B N 1
ATOM 1062 C CA . THR B 1 52 ? 13.836 -15.344 -0.637 1 73.69 52 THR B CA 1
ATOM 1063 C C . THR B 1 52 ? 13.18 -16.641 -1.093 1 73.69 52 THR B C 1
ATOM 1065 O O . THR B 1 52 ? 12.023 -16.641 -1.528 1 73.69 52 THR B O 1
ATOM 1068 N N . GLU B 1 53 ? 13.984 -17.547 -1.188 1 71.56 53 GLU B N 1
ATOM 1069 C CA . GLU B 1 53 ? 13.469 -18.891 -1.502 1 71.56 53 GLU B CA 1
ATOM 1070 C C . GLU B 1 53 ? 12.297 -19.25 -0.597 1 71.56 53 GLU B C 1
ATOM 1072 O O . GLU B 1 53 ? 11.352 -19.906 -1.036 1 71.56 53 GLU B O 1
ATOM 1077 N N . LEU B 1 54 ? 12.375 -18.828 0.504 1 67.5 54 LEU B N 1
ATOM 1078 C CA . LEU B 1 54 ? 11.32 -19.109 1.478 1 67.5 54 LEU B CA 1
ATOM 1079 C C . LEU B 1 54 ? 10.023 -18.406 1.093 1 67.5 54 LEU B C 1
ATOM 1081 O O . LEU B 1 54 ? 8.938 -18.969 1.241 1 67.5 54 LEU B O 1
ATOM 1085 N N . ASP B 1 55 ? 10.195 -17.25 0.641 1 68.88 55 ASP B N 1
ATOM 1086 C CA . ASP B 1 55 ? 9.039 -16.484 0.199 1 68.88 55 ASP B CA 1
ATOM 1087 C C . ASP B 1 55 ? 8.32 -17.188 -0.947 1 68.88 55 ASP B C 1
ATOM 1089 O O . ASP B 1 55 ? 7.086 -17.266 -0.966 1 68.88 55 ASP B O 1
ATOM 1093 N N . GLU B 1 56 ? 9.102 -17.656 -1.825 1 67.25 56 GLU B N 1
ATOM 1094 C CA . GLU B 1 56 ? 8.586 -18.375 -2.988 1 67.25 56 GLU B CA 1
ATOM 1095 C C . GLU B 1 56 ? 7.914 -19.688 -2.58 1 67.25 56 GLU B C 1
ATOM 1097 O O . GLU B 1 56 ? 6.859 -20.031 -3.111 1 67.25 56 GLU B O 1
ATOM 1102 N N . ALA B 1 57 ? 8.508 -20.312 -1.719 1 69 57 ALA B N 1
ATOM 1103 C CA . ALA B 1 57 ? 7.969 -21.578 -1.239 1 69 57 ALA B CA 1
ATOM 1104 C C . ALA B 1 57 ? 6.641 -21.375 -0.522 1 69 57 ALA B C 1
ATOM 1106 O O . ALA B 1 57 ? 5.699 -22.141 -0.713 1 69 57 ALA B O 1
ATOM 1107 N N . ASN B 1 58 ? 6.602 -20.391 0.26 1 65.94 58 ASN B N 1
ATOM 1108 C CA . ASN B 1 58 ? 5.375 -20.078 0.984 1 65.94 58 ASN B CA 1
ATOM 1109 C C . ASN B 1 58 ? 4.254 -19.672 0.035 1 65.94 58 ASN B C 1
ATOM 1111 O O . ASN B 1 58 ? 3.102 -20.062 0.223 1 65.94 58 ASN B O 1
ATOM 1115 N N . TYR B 1 59 ? 4.707 -18.922 -0.867 1 64.62 59 TYR B N 1
ATOM 1116 C CA . TYR B 1 59 ? 3.762 -18.484 -1.891 1 64.62 59 TYR B CA 1
ATOM 1117 C C . TYR B 1 59 ? 3.205 -19.688 -2.654 1 64.62 59 TYR B C 1
ATOM 1119 O O . TYR B 1 59 ? 1.999 -19.766 -2.893 1 64.62 59 TYR B O 1
ATOM 1127 N N . GLU B 1 60 ? 4.074 -20.484 -3.09 1 63.81 60 GLU B N 1
ATOM 1128 C CA . GLU B 1 60 ? 3.674 -21.688 -3.83 1 63.81 60 GLU B CA 1
ATOM 1129 C C . GLU B 1 60 ? 2.814 -22.609 -2.969 1 63.81 60 GLU B C 1
ATOM 1131 O O . GLU B 1 60 ? 1.834 -23.172 -3.449 1 63.81 60 GLU B O 1
ATOM 1136 N N . ALA B 1 61 ? 3.217 -22.719 -1.766 1 62.97 61 ALA B N 1
ATOM 1137 C CA . ALA B 1 61 ? 2.479 -23.562 -0.835 1 62.97 61 ALA B CA 1
ATOM 1138 C C . ALA B 1 61 ? 1.079 -23.016 -0.578 1 62.97 61 ALA B C 1
ATOM 1140 O O . ALA B 1 61 ? 0.104 -23.766 -0.549 1 62.97 61 ALA B O 1
ATOM 1141 N N . ASP B 1 62 ? 1.066 -21.703 -0.405 1 58.38 62 ASP B N 1
ATOM 1142 C CA . ASP B 1 62 ? -0.196 -21.047 -0.08 1 58.38 62 ASP B CA 1
ATOM 1143 C C . ASP B 1 62 ? -1.108 -20.984 -1.303 1 58.38 62 ASP B C 1
ATOM 1145 O O . ASP B 1 62 ? -2.318 -21.188 -1.193 1 58.38 62 ASP B O 1
ATOM 1149 N N . ASN B 1 63 ? -0.52 -20.484 -2.432 1 56.41 63 ASN B N 1
ATOM 1150 C CA . ASN B 1 63 ? -1.281 -20.422 -3.676 1 56.41 63 ASN B CA 1
ATOM 1151 C C . ASN B 1 63 ? -1.762 -21.812 -4.098 1 56.41 63 ASN B C 1
ATOM 1153 O O . ASN B 1 63 ? -2.766 -21.938 -4.801 1 56.41 63 ASN B O 1
ATOM 1157 N N . HIS B 1 64 ? -0.915 -22.734 -3.877 1 53.44 64 HIS B N 1
ATOM 1158 C CA . HIS B 1 64 ? -1.447 -24.078 -4.062 1 53.44 64 HIS B CA 1
ATOM 1159 C C . HIS B 1 64 ? -2.688 -24.297 -3.205 1 53.44 64 HIS B C 1
ATOM 1161 O O . HIS B 1 64 ? -3.617 -25 -3.621 1 53.44 64 HIS B O 1
ATOM 1167 N N . ILE B 1 65 ? -2.654 -23.703 -2.113 1 46.97 65 ILE B N 1
ATOM 1168 C CA . ILE B 1 65 ? -3.82 -23.828 -1.245 1 46.97 65 ILE B CA 1
ATOM 1169 C C . ILE B 1 65 ? -4.926 -22.891 -1.735 1 46.97 65 ILE B C 1
ATOM 1171 O O . ILE B 1 65 ? -6.094 -23.281 -1.798 1 46.97 65 ILE B O 1
ATOM 1175 N N . TYR B 1 66 ? -4.586 -21.688 -2.041 1 46.94 66 TYR B N 1
ATOM 1176 C CA . TYR B 1 66 ? -5.586 -20.719 -2.473 1 46.94 66 TYR B CA 1
ATOM 1177 C C . TYR B 1 66 ? -6.043 -21 -3.898 1 46.94 66 TYR B C 1
ATOM 1179 O O . TYR B 1 66 ? -7.207 -20.781 -4.242 1 46.94 66 TYR B O 1
ATOM 1187 N N . HIS B 1 67 ? -5.211 -21.109 -4.879 1 49.66 67 HIS B N 1
ATOM 1188 C CA . HIS B 1 67 ? -5.68 -21.531 -6.195 1 49.66 67 HIS B CA 1
ATOM 1189 C C . HIS B 1 67 ? -6.496 -22.812 -6.098 1 49.66 67 HIS B C 1
ATOM 1191 O O . HIS B 1 67 ? -7.223 -23.172 -7.031 1 49.66 67 HIS B O 1
ATOM 1197 N N . GLY B 1 68 ? -6.168 -23.547 -5.23 1 43.28 68 GLY B N 1
ATOM 1198 C CA . GLY B 1 68 ? -7.086 -24.656 -5.102 1 43.28 68 GLY B CA 1
ATOM 1199 C C . GLY B 1 68 ? -8.477 -24.25 -4.672 1 43.28 68 GLY B C 1
ATOM 1200 O O . GLY B 1 68 ? -9.461 -24.922 -5 1 43.28 68 GLY B O 1
ATOM 1201 N N . SER B 1 69 ? -8.508 -23.297 -3.799 1 43.97 69 SER B N 1
ATOM 1202 C CA . SER B 1 69 ? -9.812 -22.953 -3.248 1 43.97 69 SER B CA 1
ATOM 1203 C C . SER B 1 69 ? -10.594 -22.062 -4.203 1 43.97 69 SER B C 1
ATOM 1205 O O . SER B 1 69 ? -11.828 -22.109 -4.227 1 43.97 69 SER B O 1
ATOM 1207 N N . TYR B 1 70 ? -10.023 -21.094 -4.82 1 44.94 70 TYR B N 1
ATOM 1208 C CA . TYR B 1 70 ? -10.812 -20.25 -5.703 1 44.94 70 TYR B CA 1
ATOM 1209 C C . TYR B 1 70 ? -11.281 -21.016 -6.93 1 44.94 70 TYR B C 1
ATOM 1211 O O . TYR B 1 70 ? -12.32 -20.703 -7.508 1 44.94 70 TYR B O 1
ATOM 1219 N N . SER B 1 71 ? -10.477 -21.734 -7.504 1 44 71 SER B N 1
ATOM 1220 C CA . SER B 1 71 ? -10.992 -22.609 -8.547 1 44 71 SER B CA 1
ATOM 1221 C C . SER B 1 71 ? -12.125 -23.5 -8.023 1 44 71 SER B C 1
ATOM 1223 O O . SER B 1 71 ? -13.078 -23.781 -8.742 1 44 71 SER B O 1
ATOM 1225 N N . SER B 1 72 ? -11.977 -23.766 -6.828 1 42.66 72 SER B N 1
ATOM 1226 C CA . SER B 1 72 ? -13.055 -24.578 -6.27 1 42.66 72 SER B CA 1
ATOM 1227 C C . SER B 1 72 ? -14.289 -23.734 -5.996 1 42.66 72 SER B C 1
ATOM 1229 O O . SER B 1 72 ? -15.422 -24.203 -6.152 1 42.66 72 SER B O 1
ATOM 1231 N N . PHE B 1 73 ? -14.172 -22.484 -5.641 1 47 73 PHE B N 1
ATOM 1232 C CA . PHE B 1 73 ? -15.336 -21.641 -5.402 1 47 73 PHE B CA 1
ATOM 1233 C C . PHE B 1 73 ? -16.031 -21.297 -6.715 1 47 73 PHE B C 1
ATOM 1235 O O . PHE B 1 73 ? -17.25 -21.328 -6.801 1 47 73 PHE B O 1
ATOM 1242 N N . GLU B 1 74 ? -15.375 -20.859 -7.699 1 47.47 74 GLU B N 1
ATOM 1243 C CA . GLU B 1 74 ? -16.016 -20.703 -9.008 1 47.47 74 GLU B CA 1
ATOM 1244 C C . GLU B 1 74 ? -16.531 -22.031 -9.523 1 47.47 74 GLU B C 1
ATOM 1246 O O . GLU B 1 74 ? -17.594 -22.094 -10.148 1 47.47 74 GLU B O 1
ATOM 1251 N N . GLU B 1 75 ? -15.828 -23 -9.234 1 44.78 75 GLU B N 1
ATOM 1252 C CA . GLU B 1 75 ? -16.328 -24.328 -9.578 1 44.78 75 GLU B CA 1
ATOM 1253 C C . GLU B 1 75 ? -17.531 -24.703 -8.711 1 44.78 75 GLU B C 1
ATOM 1255 O O . GLU B 1 75 ? -18.484 -25.312 -9.203 1 44.78 75 GLU B O 1
ATOM 1260 N N . TYR B 1 76 ? -17.562 -24.297 -7.434 1 44.88 76 TYR B N 1
ATOM 1261 C CA . TYR B 1 76 ? -18.719 -24.531 -6.57 1 44.88 76 TYR B CA 1
ATOM 1262 C C . TYR B 1 76 ? -19.906 -23.672 -7.004 1 44.88 76 TYR B C 1
ATOM 1264 O O . TYR B 1 76 ? -21.047 -24.156 -7.023 1 44.88 76 TYR B O 1
ATOM 1272 N N . LYS B 1 77 ? -19.766 -22.469 -7.344 1 49.62 77 LYS B N 1
ATOM 1273 C CA . LYS B 1 77 ? -20.859 -21.625 -7.82 1 49.62 77 LYS B CA 1
ATOM 1274 C C . LYS B 1 77 ? -21.406 -22.141 -9.141 1 49.62 77 LYS B C 1
ATOM 1276 O O . LYS B 1 77 ? -22.625 -22.109 -9.367 1 49.62 77 LYS B O 1
ATOM 1281 N N . LYS B 1 78 ? -20.609 -22.453 -9.953 1 48.38 78 LYS B N 1
ATOM 1282 C CA . LYS B 1 78 ? -21.047 -23.031 -11.227 1 48.38 78 LYS B CA 1
ATOM 1283 C C . LYS B 1 78 ? -21.875 -24.297 -10.992 1 48.38 78 LYS B C 1
ATOM 1285 O O . LYS B 1 78 ? -22.859 -24.531 -11.695 1 48.38 78 LYS B O 1
ATOM 1290 N N . ALA B 1 79 ? -21.578 -24.969 -9.914 1 48.25 79 ALA B N 1
ATOM 1291 C CA . ALA B 1 79 ? -22.312 -26.188 -9.586 1 48.25 79 ALA B CA 1
ATOM 1292 C C . ALA B 1 79 ? -23.656 -25.875 -8.938 1 48.25 79 ALA B C 1
ATOM 1294 O O . ALA B 1 79 ? -24.609 -26.641 -9.078 1 48.25 79 ALA B O 1
ATOM 1295 N N . MET B 1 80 ? -23.75 -24.75 -8.25 1 54.09 80 MET B N 1
ATOM 1296 C CA . MET B 1 80 ? -25 -24.406 -7.602 1 54.09 80 MET B CA 1
ATOM 1297 C C . MET B 1 80 ? -25.969 -23.734 -8.586 1 54.09 80 MET B C 1
ATOM 1299 O O . MET B 1 80 ? -27.172 -23.672 -8.336 1 54.09 80 MET B O 1
ATOM 1303 N N . ARG B 1 81 ? -25.406 -22.938 -9.477 1 51.12 81 ARG B N 1
ATOM 1304 C CA . ARG B 1 81 ? -26.312 -22.312 -10.438 1 51.12 81 ARG B CA 1
ATOM 1305 C C . ARG B 1 81 ? -26.859 -23.344 -11.422 1 51.12 81 ARG B C 1
ATOM 1307 O O . ARG B 1 81 ? -27.812 -23.047 -12.156 1 51.12 81 ARG B O 1
ATOM 1314 N N . LYS B 1 82 ? -26.516 -24.484 -11.344 1 40.97 82 LYS B N 1
ATOM 1315 C CA . LYS B 1 82 ? -27.312 -25.422 -12.125 1 40.97 82 LYS B CA 1
ATOM 1316 C C . LYS B 1 82 ? -28.5 -25.938 -11.312 1 40.97 82 LYS B C 1
ATOM 1318 O O . LYS B 1 82 ? -28.406 -26.109 -10.094 1 40.97 82 LYS B O 1
#

Radius of gyration: 19.09 Å; Cα contacts (8 Å, |Δi|>4): 152; chains: 2; bounding box: 42×63×37 Å